Protein AF-I7IZF4-F1 (afdb_monomer_lite)

Organism: NCBI:txid1423790

Foldseek 3Di:
DCVVVQQKDQWDWDDDPPDDIDIPRPVRIDGDPVNLVVCVVVPVVVVVVVVVVVVVVVPDDD

Secondary structure (DSSP, 8-state):
-TTTTTSEES-EEEE-SSSPEEEE-GGG-EE-HHHHHHHIIIIIHHHHHHHHHHHHHHS---

Structure (mmCIF, N/CA/C/O backbone):
data_AF-I7IZF4-F1
#
_entry.id   AF-I7IZF4-F1
#
loop_
_atom_site.group_PDB
_atom_site.id
_atom_site.type_symbol
_atom_site.label_atom_id
_atom_site.label_alt_id
_atom_site.label_comp_id
_atom_site.label_asym_id
_atom_site.label_entity_id
_atom_site.label_seq_id
_atom_site.pdbx_PDB_ins_code
_atom_site.Cartn_x
_atom_site.Cartn_y
_atom_site.Car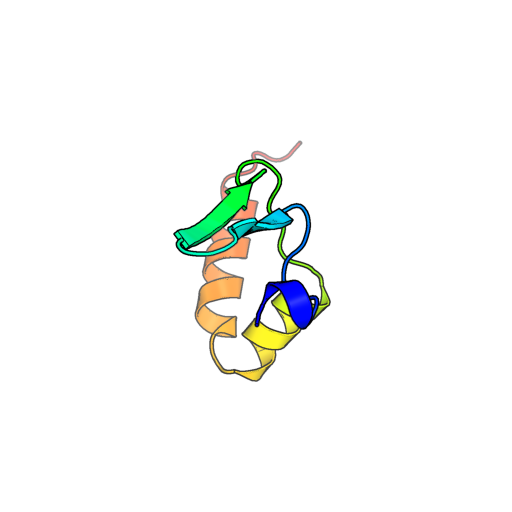tn_z
_atom_site.occupancy
_atom_site.B_iso_or_equiv
_atom_site.auth_seq_id
_atom_site.auth_comp_id
_atom_site.auth_asym_id
_atom_site.auth_atom_id
_atom_site.pdbx_PDB_model_num
ATOM 1 N N . MET A 1 1 ? 5.085 -7.140 -2.235 1.00 77.06 1 MET A N 1
ATOM 2 C CA . MET A 1 1 ? 5.153 -5.650 -2.216 1.00 77.06 1 MET A CA 1
ATOM 3 C C . MET A 1 1 ? 3.728 -5.123 -2.262 1.00 77.06 1 MET A C 1
ATOM 5 O O . MET A 1 1 ? 2.910 -5.785 -2.873 1.00 77.06 1 MET A O 1
ATOM 9 N N . LEU A 1 2 ? 3.414 -3.951 -1.684 1.00 87.56 2 LEU A N 1
ATOM 10 C CA . LEU A 1 2 ? 2.019 -3.485 -1.525 1.00 87.56 2 LEU A CA 1
ATOM 11 C C . LEU A 1 2 ? 1.148 -3.592 -2.792 1.00 87.56 2 LEU A C 1
ATOM 13 O O . LEU A 1 2 ? -0.022 -3.943 -2.684 1.00 87.56 2 LEU A O 1
ATOM 17 N N . LEU A 1 3 ? 1.712 -3.307 -3.970 1.00 89.88 3 LEU A N 1
ATOM 18 C CA . LEU A 1 3 ? 1.023 -3.468 -5.253 1.00 89.88 3 LEU A CA 1
ATOM 19 C C . LEU A 1 3 ? 0.820 -4.947 -5.619 1.00 89.88 3 LEU A C 1
ATOM 21 O O . LEU A 1 3 ? -0.311 -5.368 -5.832 1.00 89.88 3 LEU A O 1
ATOM 25 N N . ASP A 1 4 ? 1.896 -5.739 -5.640 1.00 90.12 4 ASP A N 1
ATOM 26 C CA . ASP A 1 4 ? 1.861 -7.174 -5.977 1.00 90.12 4 ASP A CA 1
ATOM 27 C C . ASP A 1 4 ? 0.955 -7.979 -5.032 1.00 90.12 4 ASP A C 1
ATOM 29 O O . ASP A 1 4 ? 0.278 -8.919 -5.440 1.00 90.12 4 ASP A O 1
ATOM 33 N N . ASP A 1 5 ? 0.911 -7.578 -3.760 1.00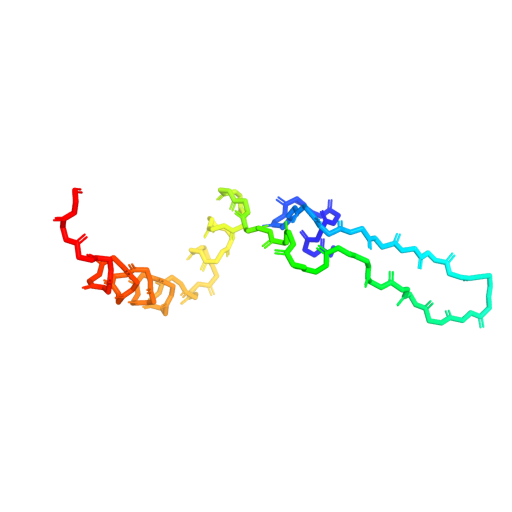 91.31 5 ASP A N 1
ATOM 34 C CA . ASP A 1 5 ? 0.111 -8.219 -2.719 1.00 91.31 5 ASP A CA 1
ATOM 35 C C . ASP A 1 5 ? -1.357 -7.740 -2.752 1.00 91.31 5 ASP A C 1
ATOM 37 O O . ASP A 1 5 ? -2.195 -8.236 -1.991 1.00 91.31 5 ASP A O 1
ATOM 41 N N . GLY A 1 6 ? -1.687 -6.787 -3.632 1.00 92.25 6 GLY A N 1
ATOM 42 C CA . GLY A 1 6 ? -3.033 -6.254 -3.840 1.00 92.25 6 GLY A CA 1
ATOM 43 C C . GLY A 1 6 ? -3.523 -5.320 -2.733 1.00 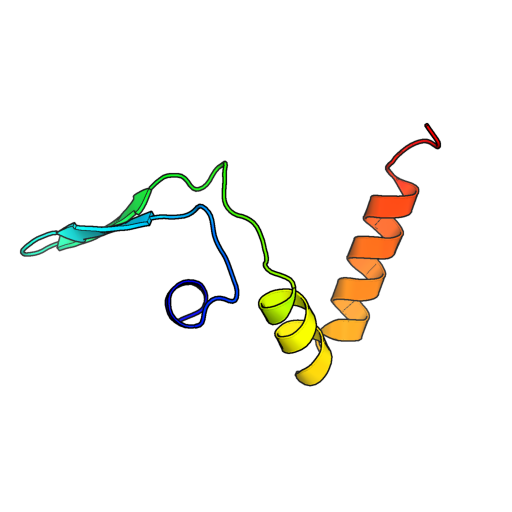92.25 6 GLY A C 1
ATOM 44 O O . GLY A 1 6 ? -4.731 -5.167 -2.551 1.00 92.25 6 GLY A O 1
ATOM 45 N N . TYR A 1 7 ? -2.619 -4.718 -1.961 1.00 92.69 7 TYR A N 1
ATOM 46 C CA . TYR A 1 7 ? -2.955 -3.743 -0.919 1.00 92.69 7 TYR A CA 1
ATOM 47 C C . TYR A 1 7 ? -3.179 -2.330 -1.478 1.00 92.69 7 TYR A C 1
ATOM 49 O O . TYR A 1 7 ? -3.939 -1.559 -0.895 1.00 92.69 7 TYR A O 1
ATOM 57 N N . ILE A 1 8 ? -2.559 -1.998 -2.613 1.00 93.00 8 ILE A N 1
ATOM 58 C CA . ILE A 1 8 ? -2.794 -0.756 -3.364 1.00 93.00 8 ILE A CA 1
ATOM 59 C C . ILE A 1 8 ? -3.095 -1.074 -4.832 1.00 93.00 8 ILE A C 1
ATOM 61 O O . ILE A 1 8 ? -2.679 -2.114 -5.337 1.00 93.00 8 ILE A O 1
ATOM 65 N N . THR A 1 9 ? -3.809 -0.181 -5.510 1.00 94.88 9 THR A N 1
ATOM 66 C CA . THR A 1 9 ? -4.181 -0.290 -6.928 1.00 94.88 9 THR A CA 1
ATOM 67 C C . THR A 1 9 ? -3.991 1.044 -7.649 1.00 94.88 9 THR A C 1
ATOM 69 O O . THR A 1 9 ? -3.663 2.049 -7.024 1.00 94.88 9 THR A O 1
ATOM 72 N N . GLY A 1 10 ? -4.157 1.047 -8.972 1.00 92.62 10 GLY A N 1
ATOM 73 C CA . GLY A 1 10 ? -4.131 2.250 -9.810 1.00 92.62 10 GLY A CA 1
ATOM 74 C C . GLY A 1 10 ? -2.737 2.806 -10.116 1.00 92.62 10 GLY A C 1
ATOM 75 O O . GLY A 1 10 ? -2.605 3.684 -10.962 1.00 92.62 10 GLY A O 1
ATOM 76 N N . VAL A 1 11 ? -1.688 2.239 -9.521 1.00 92.56 11 VAL A N 1
ATOM 77 C CA . VAL A 1 11 ? -0.285 2.514 -9.851 1.00 92.56 11 VAL A CA 1
ATOM 78 C C . VAL A 1 11 ? 0.274 1.419 -10.762 1.00 92.56 11 VAL A C 1
ATOM 80 O O . VAL A 1 11 ? -0.070 0.246 -10.624 1.00 92.56 11 VAL A O 1
ATOM 83 N N . SER A 1 12 ? 1.161 1.786 -11.685 1.00 90.12 12 SER A N 1
ATOM 84 C CA . SER A 1 12 ? 1.858 0.833 -12.556 1.00 90.12 12 SER A CA 1
ATOM 85 C C . SER A 1 12 ? 3.366 0.958 -12.391 1.00 90.12 12 SER A C 1
ATOM 87 O O . SER A 1 12 ? 3.901 2.069 -12.381 1.00 90.12 12 SER A O 1
ATOM 89 N N . LEU A 1 13 ? 4.043 -0.183 -12.278 1.00 89.69 13 LEU A N 1
ATOM 90 C CA . LEU A 1 13 ? 5.494 -0.264 -12.162 1.00 89.69 13 LEU A CA 1
ATOM 91 C C . LEU A 1 13 ? 6.082 -0.723 -13.490 1.00 89.69 13 LEU A C 1
ATOM 93 O O . LEU A 1 13 ? 5.773 -1.814 -13.965 1.00 89.69 13 LEU A O 1
ATOM 97 N N . GLU A 1 14 ? 6.963 0.088 -14.058 1.00 90.12 14 GLU A N 1
ATOM 98 C CA . GLU A 1 14 ? 7.684 -0.252 -15.276 1.00 90.12 14 GLU A CA 1
ATOM 99 C C . GLU A 1 14 ? 9.148 -0.536 -14.936 1.00 90.12 14 GLU A C 1
ATOM 101 O O . GLU A 1 14 ? 9.852 0.296 -14.353 1.00 90.12 14 GLU A O 1
ATOM 106 N N . ARG A 1 15 ? 9.608 -1.752 -15.256 1.00 87.25 15 ARG A N 1
ATOM 107 C CA . ARG A 1 15 ? 11.010 -2.134 -15.063 1.00 87.25 15 ARG A CA 1
ATOM 108 C C . ARG A 1 15 ? 11.804 -1.723 -16.286 1.00 87.25 15 ARG A C 1
ATOM 110 O O . ARG A 1 15 ? 11.530 -2.179 -17.392 1.00 87.25 15 ARG A O 1
ATOM 117 N N . THR A 1 16 ? 12.820 -0.907 -16.064 1.00 89.62 16 THR A N 1
ATOM 118 C CA . THR A 1 16 ? 13.778 -0.559 -17.108 1.00 89.62 16 THR A CA 1
ATOM 119 C C . THR A 1 16 ? 14.876 -1.622 -17.185 1.00 89.62 16 THR A C 1
ATOM 121 O O . THR A 1 16 ? 15.177 -2.296 -16.202 1.00 89.62 16 THR A O 1
ATOM 124 N N . VAL A 1 17 ? 15.471 -1.794 -18.369 1.00 86.56 17 VAL A N 1
ATOM 125 C CA . VAL A 1 17 ? 16.403 -2.901 -18.662 1.00 86.56 17 VAL A CA 1
ATOM 126 C C . VAL A 1 17 ? 17.653 -2.882 -17.769 1.00 86.56 17 VAL A C 1
ATOM 128 O O . VAL A 1 17 ? 18.131 -3.942 -17.391 1.00 86.56 17 VAL A O 1
ATOM 131 N N . ASN A 1 18 ? 18.159 -1.698 -17.404 1.00 84.50 18 ASN A N 1
ATOM 132 C CA . ASN A 1 18 ? 19.369 -1.513 -16.583 1.00 84.50 18 ASN A CA 1
ATOM 133 C C . ASN A 1 18 ? 19.244 -0.338 -15.591 1.00 84.50 18 ASN A C 1
ATOM 135 O O . ASN A 1 18 ? 20.247 0.241 -15.175 1.00 84.50 18 ASN A O 1
ATOM 139 N N . GLY A 1 19 ? 18.024 0.084 -15.262 1.00 79.62 19 GLY A N 1
ATOM 140 C CA . GLY A 1 19 ? 17.780 1.319 -14.519 1.00 79.62 19 GLY A CA 1
ATOM 141 C C . GLY A 1 19 ? 16.787 1.148 -13.369 1.00 79.62 19 GLY A C 1
ATOM 142 O O . GLY A 1 19 ? 16.428 0.026 -13.002 1.00 79.62 19 GLY A O 1
ATOM 143 N N . PRO A 1 20 ? 16.335 2.264 -12.775 1.00 87.69 20 PRO A N 1
ATOM 144 C CA . PRO A 1 20 ? 15.371 2.228 -11.687 1.00 87.69 20 PRO A CA 1
ATOM 145 C C . PRO A 1 20 ? 13.998 1.729 -12.161 1.00 87.69 20 PRO A C 1
ATOM 147 O O . PRO A 1 20 ? 13.667 1.759 -13.351 1.00 87.69 20 PRO A O 1
ATOM 150 N N . ILE A 1 21 ? 13.182 1.297 -11.199 1.00 89.50 21 ILE A N 1
ATOM 151 C CA . ILE A 1 21 ? 11.754 1.066 -11.418 1.00 89.50 21 ILE A CA 1
ATOM 152 C C . ILE A 1 21 ? 11.086 2.430 -11.579 1.00 89.50 21 ILE A C 1
ATOM 154 O O . ILE A 1 21 ? 11.196 3.285 -10.699 1.00 89.50 21 ILE A O 1
ATOM 158 N N . VAL A 1 22 ? 10.388 2.621 -12.694 1.00 91.25 22 VAL A N 1
ATOM 159 C CA . VAL A 1 22 ? 9.586 3.819 -12.936 1.00 91.25 22 VAL A CA 1
ATOM 160 C C . VAL A 1 22 ? 8.193 3.583 -12.365 1.00 91.25 22 VAL A C 1
ATOM 162 O O . VAL A 1 22 ? 7.542 2.581 -12.666 1.00 91.25 22 VAL A O 1
ATOM 165 N N . VAL A 1 23 ? 7.750 4.503 -11.509 1.00 90.06 23 VAL A N 1
ATOM 166 C CA . VAL A 1 23 ? 6.411 4.484 -10.916 1.00 90.06 23 VAL A CA 1
ATOM 167 C C . VAL A 1 23 ? 5.528 5.441 -11.702 1.00 90.06 23 VAL A C 1
ATOM 169 O O . VAL A 1 23 ? 5.682 6.658 -11.621 1.00 90.06 23 VAL A O 1
ATOM 172 N N . ASN A 1 24 ? 4.596 4.877 -12.458 1.00 89.81 24 ASN A N 1
ATOM 173 C CA . ASN A 1 24 ? 3.650 5.614 -13.281 1.00 89.81 24 ASN A CA 1
ATOM 174 C C . ASN A 1 24 ? 2.276 5.669 -12.597 1.00 89.81 24 ASN A C 1
ATOM 176 O O . ASN A 1 24 ? 1.920 4.791 -11.811 1.00 89.81 24 ASN A O 1
ATOM 180 N N . ASN A 1 25 ? 1.481 6.683 -12.949 1.00 89.19 25 ASN A N 1
ATOM 181 C CA . ASN A 1 25 ? 0.084 6.830 -12.528 1.00 89.19 25 ASN A CA 1
ATOM 182 C C . ASN A 1 25 ? -0.148 7.041 -11.016 1.00 89.19 25 ASN A C 1
ATOM 184 O O . ASN A 1 25 ? -1.184 6.660 -10.480 1.00 89.19 25 ASN A O 1
ATOM 188 N N . ILE A 1 26 ? 0.793 7.700 -10.327 1.00 87.38 26 ILE A N 1
ATOM 189 C CA . ILE A 1 26 ? 0.722 7.948 -8.873 1.00 87.38 26 ILE A CA 1
ATOM 190 C C . ILE A 1 26 ? -0.588 8.644 -8.465 1.00 87.38 26 ILE A C 1
ATOM 192 O O . ILE A 1 26 ? -1.156 8.313 -7.428 1.00 87.38 26 ILE A O 1
ATOM 196 N N . GLN A 1 27 ? -1.089 9.554 -9.303 1.00 90.06 27 GLN A N 1
ATOM 197 C CA . GLN A 1 27 ? -2.307 10.336 -9.049 1.00 90.06 27 GLN A CA 1
ATOM 198 C C . GLN A 1 27 ? -3.559 9.463 -8.860 1.00 90.06 27 GLN A C 1
ATOM 200 O O . GLN A 1 27 ? -4.487 9.869 -8.174 1.00 90.06 27 GLN A O 1
ATOM 205 N N . ASN A 1 28 ? -3.572 8.270 -9.461 1.00 90.50 28 ASN A N 1
ATOM 206 C CA . ASN A 1 28 ? -4.694 7.335 -9.423 1.00 90.50 28 ASN A CA 1
ATOM 207 C C . ASN A 1 28 ? -4.455 6.194 -8.422 1.00 90.50 28 ASN A C 1
ATOM 209 O O . ASN A 1 28 ? -5.114 5.161 -8.494 1.00 90.50 28 ASN A O 1
ATOM 213 N N . THR A 1 29 ? -3.479 6.341 -7.520 1.00 92.62 29 THR A N 1
ATOM 214 C CA . THR A 1 29 ? -3.168 5.301 -6.535 1.00 92.62 29 THR A CA 1
ATOM 215 C C . THR A 1 29 ? -4.231 5.271 -5.448 1.00 92.62 29 THR A C 1
ATOM 217 O O . THR A 1 29 ? -4.429 6.256 -4.739 1.00 92.62 29 THR A O 1
ATOM 220 N N . GLU A 1 30 ? -4.848 4.112 -5.254 1.00 92.06 30 GLU A N 1
ATOM 221 C CA . GLU A 1 30 ? -5.871 3.896 -4.234 1.00 92.06 30 GLU A CA 1
ATOM 222 C C . GLU A 1 30 ? -5.493 2.729 -3.320 1.00 92.06 30 GLU A C 1
ATOM 224 O O . GLU A 1 30 ? -4.852 1.762 -3.740 1.00 92.06 30 GLU A O 1
ATOM 229 N N . ILE A 1 31 ? -5.901 2.802 -2.052 1.00 90.94 31 ILE A N 1
ATOM 230 C CA . ILE A 1 31 ? -5.790 1.675 -1.122 1.00 90.94 31 ILE A CA 1
ATOM 231 C C . ILE A 1 31 ? -6.986 0.738 -1.299 1.00 90.94 31 ILE A C 1
ATOM 233 O O . ILE A 1 31 ? -8.129 1.183 -1.383 1.00 90.94 31 ILE A O 1
ATOM 237 N N . THR A 1 32 ? -6.739 -0.569 -1.340 1.00 93.31 32 THR A N 1
ATOM 238 C CA . THR A 1 32 ? -7.814 -1.563 -1.465 1.00 93.31 32 THR A CA 1
ATOM 239 C C . THR A 1 32 ? -8.423 -1.889 -0.099 1.00 93.31 32 THR A C 1
ATOM 241 O O . THR A 1 32 ? -7.813 -1.646 0.945 1.00 93.31 32 THR A O 1
ATOM 244 N N . SER A 1 33 ? -9.597 -2.529 -0.071 1.00 89.31 33 SER A N 1
ATOM 245 C CA . SER A 1 33 ? -10.176 -3.054 1.180 1.00 89.31 33 SER A CA 1
ATOM 246 C C . SER A 1 33 ? -9.233 -4.031 1.891 1.00 89.31 33 SER A C 1
ATOM 248 O O . SER A 1 33 ? -9.109 -3.995 3.112 1.00 89.31 33 SER A O 1
ATOM 250 N N . LYS A 1 34 ? -8.498 -4.847 1.125 1.00 89.12 34 LYS A N 1
ATOM 251 C CA . LYS A 1 34 ? -7.458 -5.741 1.649 1.00 89.12 34 LYS A CA 1
ATOM 252 C C . LYS A 1 34 ? -6.299 -4.949 2.266 1.00 89.12 34 LYS A C 1
ATOM 254 O O . LYS A 1 34 ? -5.786 -5.324 3.315 1.00 89.12 34 LYS A O 1
ATOM 259 N N . GLY A 1 35 ? -5.894 -3.845 1.635 1.00 88.25 35 GLY A N 1
ATOM 260 C CA . GLY A 1 35 ? -4.883 -2.930 2.170 1.00 88.25 35 GLY A CA 1
ATOM 261 C C . GLY A 1 35 ? -5.318 -2.272 3.477 1.00 88.25 35 GLY A C 1
ATOM 262 O O . GLY A 1 35 ? -4.529 -2.197 4.415 1.00 88.25 35 GLY A O 1
ATOM 263 N N . LEU A 1 36 ? -6.585 -1.862 3.577 1.00 86.00 36 LEU A N 1
ATOM 264 C CA . LEU A 1 36 ? -7.158 -1.335 4.819 1.00 86.00 36 LEU A CA 1
ATOM 265 C C . LEU A 1 36 ? -7.142 -2.381 5.942 1.00 86.00 36 LEU A C 1
ATOM 267 O O . LEU A 1 36 ? -6.702 -2.070 7.046 1.00 86.00 36 LEU A O 1
ATOM 271 N N . GLN A 1 37 ? -7.533 -3.623 5.652 1.00 81.00 37 GLN A N 1
ATOM 272 C CA . GLN A 1 37 ? -7.489 -4.721 6.622 1.00 81.00 37 GLN A CA 1
ATOM 273 C C . GLN A 1 37 ? -6.050 -5.065 7.053 1.00 81.00 37 GLN A C 1
ATOM 275 O O . GLN A 1 37 ? -5.779 -5.286 8.230 1.00 81.00 37 GLN A O 1
ATOM 280 N N . TYR A 1 38 ? -5.086 -5.024 6.131 1.00 83.44 38 TYR A N 1
ATOM 281 C CA . TYR A 1 38 ? -3.669 -5.208 6.459 1.00 83.44 38 TYR A CA 1
ATOM 282 C C . TYR A 1 38 ? -3.136 -4.133 7.427 1.00 83.44 38 TYR A C 1
ATOM 284 O O . TYR A 1 38 ? -2.318 -4.424 8.306 1.00 83.44 38 TYR A O 1
ATOM 292 N N . LEU A 1 39 ? -3.606 -2.886 7.290 1.00 77.12 39 LEU A N 1
ATOM 293 C CA . LEU A 1 39 ? -3.301 -1.805 8.235 1.00 77.12 39 LEU A CA 1
ATOM 294 C C . LEU A 1 39 ? -3.994 -2.010 9.591 1.00 77.12 39 LEU A C 1
ATOM 296 O O . LEU A 1 39 ? -3.446 -1.607 10.624 1.00 77.12 39 LEU A O 1
ATOM 300 N N . GLU A 1 40 ? -5.173 -2.632 9.591 1.00 69.38 40 GLU A N 1
ATOM 301 C CA . GLU A 1 40 ? -5.924 -2.980 10.795 1.00 69.38 40 GLU A CA 1
ATOM 302 C C . GLU A 1 40 ? -5.190 -4.020 11.653 1.00 69.38 40 GLU A C 1
ATOM 304 O O . GLU A 1 40 ? -4.922 -3.786 12.835 1.00 69.38 40 GLU A O 1
ATOM 309 N N . GLU A 1 41 ? -4.789 -5.129 11.037 1.00 65.94 41 GLU A N 1
ATOM 310 C CA . GLU A 1 41 ? -4.216 -6.294 11.719 1.00 65.94 41 GLU A CA 1
ATOM 311 C C . GLU A 1 41 ? -2.797 -6.040 12.277 1.00 65.94 41 GLU A C 1
ATOM 313 O O . GLU A 1 41 ? -2.388 -6.674 13.247 1.00 65.94 41 GLU A O 1
ATOM 318 N N . ASN A 1 42 ? -2.063 -5.048 11.753 1.00 66.00 42 ASN A N 1
ATOM 319 C CA . ASN A 1 42 ? -0.684 -4.726 12.162 1.00 66.00 42 ASN A CA 1
ATOM 320 C C . ASN A 1 42 ? -0.544 -3.594 13.208 1.00 66.00 42 ASN A C 1
ATOM 322 O O . ASN A 1 42 ? 0.516 -2.977 13.305 1.00 66.00 42 ASN A O 1
ATOM 326 N N . SER A 1 43 ? -1.573 -3.279 14.009 1.00 53.25 43 SER A N 1
ATOM 327 C CA . SER A 1 43 ? -1.595 -2.187 15.023 1.00 53.25 43 SER A CA 1
ATOM 328 C C . SER A 1 43 ? -1.622 -0.736 14.492 1.00 53.25 43 SER A C 1
ATOM 330 O O . SER A 1 43 ? -1.793 0.210 15.269 1.00 53.25 43 SER A O 1
ATOM 332 N N . MET A 1 44 ? -1.561 -0.535 13.168 1.00 56.03 44 MET A N 1
ATOM 333 C CA . MET A 1 44 ? -1.711 0.775 12.502 1.00 56.03 44 MET A CA 1
ATOM 334 C C . MET A 1 44 ? -3.148 1.312 12.528 1.00 56.03 44 MET A C 1
ATOM 336 O O . MET A 1 44 ? -3.371 2.509 12.317 1.00 56.03 4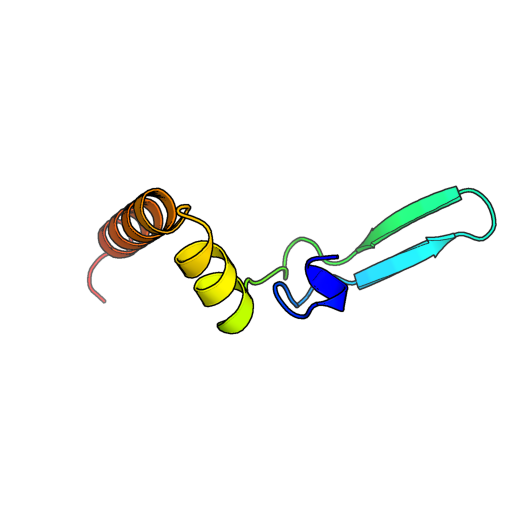4 MET A O 1
ATOM 340 N N . MET A 1 45 ? -4.113 0.458 12.866 1.00 60.44 45 MET A N 1
ATOM 341 C CA . MET A 1 45 ? -5.538 0.766 12.895 1.00 60.44 45 MET A CA 1
ATOM 342 C C . MET A 1 45 ? -5.907 1.981 13.749 1.00 60.44 45 MET A C 1
ATOM 344 O O . MET A 1 45 ? -6.769 2.771 13.374 1.00 60.44 45 MET A O 1
ATOM 348 N N . LYS A 1 46 ? -5.207 2.206 14.872 1.00 58.66 46 LYS A N 1
ATOM 349 C CA . LYS A 1 46 ? -5.428 3.398 15.714 1.00 58.66 46 LYS A CA 1
ATOM 350 C C . LYS A 1 46 ? -5.121 4.704 14.971 1.00 58.66 46 LYS A C 1
ATOM 352 O O . LYS A 1 46 ? -5.810 5.696 15.194 1.00 58.66 46 LYS A O 1
ATOM 357 N N . LYS A 1 47 ? -4.114 4.716 14.087 1.00 61.88 47 LYS A N 1
ATOM 358 C CA . LYS A 1 47 ? -3.771 5.888 13.262 1.00 61.88 47 LYS A CA 1
ATOM 359 C C . LYS A 1 47 ? -4.699 6.012 12.058 1.00 61.88 47 LYS A C 1
ATOM 361 O O . LYS A 1 47 ? -5.185 7.104 11.799 1.00 61.88 47 LYS A O 1
ATOM 366 N N . VAL A 1 48 ? -5.002 4.911 11.373 1.00 62.47 48 VAL A N 1
ATOM 367 C CA . VAL A 1 48 ? -5.869 4.920 10.181 1.00 62.47 48 VAL A CA 1
ATOM 368 C C . VAL A 1 48 ? -7.310 5.284 10.533 1.00 62.47 48 VAL A C 1
ATOM 370 O O . VAL A 1 48 ? -7.871 6.169 9.899 1.00 62.47 48 VAL A O 1
ATOM 373 N N . CYS A 1 49 ? -7.894 4.718 11.598 1.00 63.09 49 CYS A N 1
ATOM 374 C CA . CYS A 1 49 ? -9.206 5.158 12.084 1.00 63.09 49 CYS A CA 1
ATOM 375 C C . CYS A 1 49 ? -9.223 6.644 12.450 1.00 63.09 49 CYS A C 1
ATOM 377 O O . CYS A 1 49 ? -10.241 7.297 12.246 1.00 63.09 49 CYS A O 1
ATOM 379 N N . LYS A 1 50 ? -8.130 7.183 13.006 1.00 65.19 50 LYS A N 1
ATOM 380 C CA . LYS A 1 50 ? -8.029 8.611 13.325 1.00 65.19 50 LYS A CA 1
ATOM 381 C C . LYS A 1 50 ? -8.024 9.452 12.046 1.00 65.19 50 LYS A C 1
ATOM 383 O O . LYS A 1 50 ? -8.854 10.342 11.929 1.00 65.19 50 LYS A O 1
ATOM 388 N N . VAL A 1 51 ? -7.194 9.092 11.069 1.00 67.12 51 VAL A N 1
ATOM 389 C CA . VAL A 1 51 ? -7.113 9.777 9.769 1.00 67.12 51 VAL A CA 1
ATOM 390 C C . VAL A 1 51 ? -8.434 9.691 9.000 1.00 67.12 51 VAL A C 1
ATOM 392 O O . VAL A 1 51 ? -8.892 10.699 8.486 1.00 67.12 51 VAL A O 1
ATOM 395 N N . LEU A 1 52 ? -9.098 8.531 8.966 1.00 67.44 52 LEU A N 1
ATOM 396 C CA . LEU A 1 52 ? -10.399 8.364 8.303 1.00 67.44 52 LEU A CA 1
ATOM 397 C C . LEU A 1 52 ? -11.522 9.128 9.013 1.00 67.44 52 LEU A C 1
ATOM 399 O O . LEU A 1 52 ? -12.396 9.681 8.350 1.00 67.44 52 LEU A O 1
ATOM 403 N N . LYS A 1 53 ? -11.513 9.188 10.351 1.00 68.31 53 LYS A N 1
ATOM 404 C CA . LYS A 1 53 ? -12.453 10.024 11.115 1.00 68.31 53 LYS A CA 1
ATOM 405 C C . LYS A 1 53 ? -12.211 11.511 10.863 1.00 68.31 53 LYS A C 1
ATOM 407 O O . LYS A 1 53 ? -13.178 12.245 10.711 1.00 68.31 53 LYS A O 1
ATOM 412 N N . GLU A 1 54 ? -10.953 11.935 10.788 1.00 68.25 54 GLU A N 1
ATOM 413 C CA . GLU A 1 54 ? -10.570 13.309 10.450 1.00 68.25 54 GLU A CA 1
ATOM 414 C C . GLU A 1 54 ? -10.967 13.657 9.007 1.00 68.25 54 GLU A C 1
ATOM 416 O O . GLU A 1 54 ? -11.607 14.679 8.791 1.00 68.25 54 GLU A O 1
ATOM 421 N N . PHE A 1 55 ? -10.719 12.772 8.037 1.00 67.62 55 PHE A N 1
ATOM 422 C CA . PHE A 1 55 ? -11.167 12.936 6.648 1.00 67.62 55 PHE A CA 1
ATOM 423 C C . PHE A 1 55 ? -12.693 12.988 6.526 1.00 67.62 55 PHE A C 1
ATOM 425 O O . PHE A 1 55 ? -13.227 13.849 5.833 1.00 67.62 55 PHE A O 1
ATOM 432 N N . ARG A 1 56 ? -13.415 12.107 7.232 1.00 58.34 56 ARG A N 1
ATOM 433 C CA . ARG A 1 56 ? -14.885 12.121 7.276 1.00 58.34 56 ARG A CA 1
ATOM 434 C C . ARG A 1 56 ? -15.431 13.391 7.933 1.00 58.34 56 ARG A C 1
ATOM 436 O O . ARG A 1 56 ? -16.506 13.832 7.554 1.00 58.34 56 ARG A O 1
ATOM 443 N N . ALA A 1 57 ? -14.717 13.966 8.899 1.00 57.25 57 ALA A N 1
ATOM 444 C CA . ALA A 1 57 ? -15.075 15.248 9.504 1.00 57.25 57 ALA A CA 1
ATOM 445 C C . ALA A 1 57 ? -14.775 16.444 8.582 1.00 57.25 57 ALA A C 1
ATOM 447 O O . ALA A 1 57 ? -15.401 17.490 8.724 1.00 57.25 57 ALA A O 1
ATOM 448 N N . TRP A 1 58 ? -13.825 16.296 7.652 1.00 61.66 58 TRP A N 1
ATOM 449 C CA . TRP A 1 58 ? -13.450 17.330 6.685 1.00 61.66 58 TRP A CA 1
ATOM 450 C C . TRP A 1 58 ? -14.337 17.345 5.437 1.00 61.66 58 TRP A C 1
ATOM 452 O O . TRP A 1 58 ? -14.435 18.373 4.773 1.00 61.66 58 TRP A O 1
ATOM 462 N N . LEU A 1 59 ? -15.017 16.235 5.139 1.00 54.88 59 LEU A N 1
ATOM 463 C CA . LEU A 1 59 ? -16.112 16.216 4.176 1.00 54.88 59 LEU A CA 1
ATOM 464 C C . LEU A 1 59 ? -17.324 16.927 4.810 1.00 54.88 59 LEU A C 1
ATOM 466 O O . LE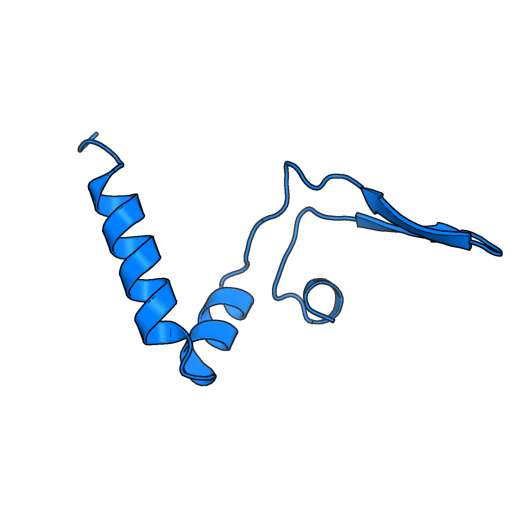U A 1 59 ? -17.913 16.381 5.748 1.00 54.88 59 LEU A O 1
ATOM 470 N N . PRO A 1 60 ? -17.708 18.137 4.350 1.00 53.22 60 PRO A N 1
ATOM 471 C CA . PRO A 1 60 ? -18.939 18.756 4.810 1.00 53.22 60 PRO A CA 1
ATOM 472 C C . PRO A 1 60 ? -20.087 17.831 4.412 1.00 53.22 60 PRO A C 1
ATOM 474 O O . PRO A 1 60 ? -20.052 17.219 3.347 1.00 53.22 60 PRO A O 1
ATOM 477 N N . SER A 1 61 ? -21.065 17.695 5.301 1.00 57.22 61 SER A N 1
ATOM 478 C CA . SER A 1 61 ? -22.239 16.848 5.112 1.00 57.22 61 SER A CA 1
ATOM 479 C C . SER A 1 61 ? -22.971 17.272 3.834 1.00 57.22 61 SER A C 1
ATOM 481 O O . SER A 1 61 ? -23.725 18.242 3.847 1.00 57.22 61 SER A O 1
ATOM 483 N N . ILE A 1 62 ? -22.688 16.581 2.732 1.00 48.53 62 ILE A N 1
ATOM 484 C CA . ILE A 1 62 ? -23.5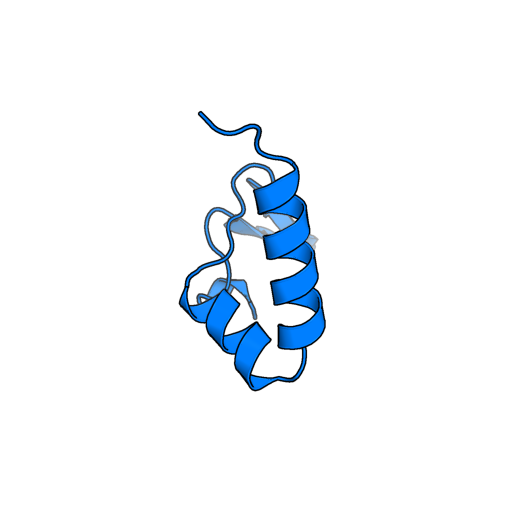37 16.509 1.545 1.00 48.53 62 ILE A CA 1
ATOM 485 C C . ILE A 1 62 ? -24.305 15.199 1.656 1.00 48.53 62 ILE A C 1
ATOM 487 O O . ILE A 1 62 ? -23.660 14.174 1.982 1.00 48.53 62 ILE A O 1
#

InterPro domains:
  IPR018597 Bacteriophage Tuc2009, YjcQ [PF09639] (1-58)
  IPR036388 Winged helix-like DNA-binding domain superfamily [G3DSA:1.10.10.10] (1-48)
  IPR036390 Winged helix DNA-binding domain superfamily [SSF46785] (1-48)

Radius of gyration: 15.16 Å; chains: 1; bounding box: 43×27×34 Å

pLDDT: mean 78.58, std 14.04, range [48.53, 94.88]

Sequence (62 aa):
MLLDDGYITGVSLERTVNGPIVVNNIQNTEITSKGLQYLEENSMMKKVCKVLKEFRAWLPSI